Protein 8QUA (pdb70)

Organism: Staphylococcus aureus (strain NCTC 8325 / PS 47) (NCBI:txid93061)

InterPro domains:
  IPR006073 GTP binding domain [PF01926] (27-145)
  IPR019987 GTP-binding protein, ribosome biogenesis, YsxC [MF_00321] (13-195)
  IPR019987 GTP-binding protein, ribosome biogenesis, YsxC [TIGR03598] (9-191)
  IPR027417 P-loop containing nucleoside triphosphate hydrolase [G3DSA:3.40.50.300] (4-195)
  IPR027417 P-loop containing nucleoside triphosphate hydrolase [SSF52540] (5-194)
  IPR030393 EngB-type guanine nucleotide-binding (G) domain [PS51706] (24-196)
  IPR030393 EngB-type guanine nucleotide-binding (G) domain [cd01876] (27-195)

Solvent-accessible surface area: 9736 Å² total; per-residue (Å²): 60,176,35,67,52,104,74,9,120,36,67,61,38,0,42,99,75,150,96,24,14,144,44,175,23,5,0,0,2,0,4,2,55,31,61,106,24,2,6,60,0,0,21,26,7,10,62,93,174,145,19,6,154,108,168,42,0,12,0,0,22,1,24,127,71,0,0,0,0,6,6,8,16,28,33,168,109,86,136,37,141,111,91,119,85,82,44,38,118,10,10,88,20,2,15,66,110,20,127,12,20,64,5,3,0,0,14,3,23,7,98,112,75,8,49,126,63,0,39,108,20,0,74,64,0,47,147,80,120,19,49,4,6,0,0,0,14,73,32,81,175,86,134,162,70,23,113,47,0,66,102,65,1,116,18,49,127,138,14,56,27,11,6,1,24,47,143,96,42,21,99,87,0,7,94,53,0,88,96,87,21,95

Secondary structure (DSSP, 8-state):
----TTSEEEEEEESSTTSSPP-SS-EEEEE-S-HHHHHHHHHHHHT-SS-S----EEEEEETTTEEEEEPPPS-S----HHHHHHHHHHHHHHHHH-TTEEEEEEEEESSSPPPHHHHHHHHHHHTTT--EEEEEE-----HHHHHHHHHHHT--TTS-EEE-----SHHHHHHHHGGG--

Radius of gyration: 15.47 Å; Cα contacts (8 Å, |Δi|>4): 321; chains: 1; bounding box: 38×42×35 Å

Nearest PDB structures (foldseek):
  8qua-assembly1_A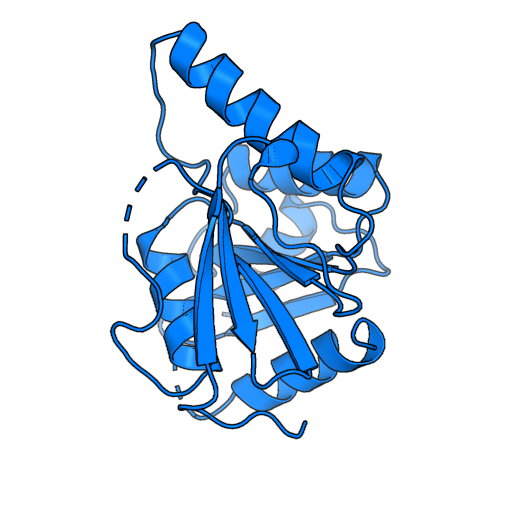  TM=1.006E+00  e=3.506E-40  Staphylococcus aureus subsp. aureus N315
  1sul-assembly1_A  TM=9.359E-01  e=4.306E-24  Bacillus subtilis
  1sul-assembly2_B  TM=9.347E-01  e=1.862E-23  Bacillus subtilis
  1svi-assembly1_A  TM=9.040E-01  e=4.259E-23  Baci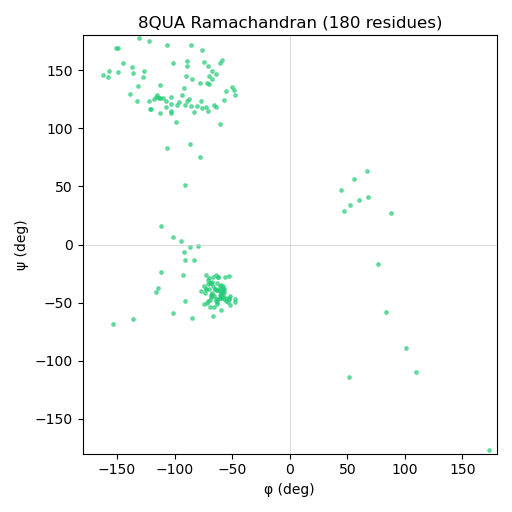llus subtilis
  3pqc-assembly1_A  TM=8.814E-01  e=1.104E-16  Thermotoga maritima

Foldseek 3Di:
DPFAAVLKAFPDWDQAPVRDDDDPWAEEEEEAQDPQQRQLLVCLLNVHPPRRDPNTFTWMCTNVWHIYTYQDHDNDDDPDPVVVVSNVCSVCNCLVPPPRYQEYEYEDALLDAGDPRSLVVLVVCVVSPHAYEYEHEPPPNHDVSQVSRCVSNVDDPSYHYYYYYSVPCSVVVVVVCVVSID

Sequence (182 aa):
MKVNPNNIELIISAVKEEQYPETELSEVALSGRSNVGKSTFINSMIGRKNMARTQTLNFYNIDEQLIFVDVPGYGYAKVSKTQREKFGKMIEEYITKRENLQLVIQLVDLRHDPTQDDILMYNYLKHFDIPTLVICTKEDKVQKHIKNIKTQLDMDPDDTIVSYSSNNKQQQIWNLIEPYIS

Structure (mmCIF, N/CA/C/O backbone):
data_8QUA
#
_entry.id   8QUA
#
_cell.length_a   55.942
_cell.length_b   55.942
_cell.length_c   107.112
_cell.angle_alpha   90
_cell.angle_beta   90
_cell.angle_gamma   120
#
_symmetry.space_group_name_H-M   'P 32 2 1'
#
loop_
_entity.id
_entity.type
_entity.pdbx_description
1 polymer 'Probable GTP-binding protein EngB'
2 non-polymer 'ACETYL GROUP'
3 non-polymer GLYCEROL
4 water water
#
loop_
_atom_site.group_PDB
_atom_site.id
_atom_site.type_symbol
_atom_site.label_atom_id
_atom_site.label_alt_id
_atom_site.label_comp_id
_atom_site.label_asym_id
_atom_site.label_entity_id
_atom_site.label_seq_id
_atom_site.pdbx_PDB_ins_code
_atom_site.Cartn_x
_atom_site.Cartn_y
_atom_site.Cartn_z
_atom_site.occupancy
_atom_site.B_iso_or_equiv
_atom_site.auth_seq_id
_atom_site.auth_comp_id
_atom_site.auth_asym_id
_atom_site.auth_atom_id
_atom_site.pdbx_PDB_model_num
ATOM 1 N N . MET A 1 1 ? -14.522 0.641 7.726 1 71.715 1 MET A N 1
ATOM 2 C CA . MET A 1 1 ? -13.045 0.847 7.709 1 72.671 1 MET A CA 1
ATOM 3 C C . MET A 1 1 ? -12.489 0.656 9.132 1 72.43 1 MET A C 1
ATOM 4 O O . MET A 1 1 ? -13.233 0.247 10.033 1 72.444 1 MET A O 1
ATOM 20 N N . LYS A 1 2 ? -11.184 0.951 9.33 1 71.878 2 LYS A N 1
ATOM 21 C CA . LYS A 1 2 ? -10.505 0.825 10.617 1 68.283 2 LYS A CA 1
ATOM 22 C C . LYS A 1 2 ? -10.856 2.015 11.52 1 69.216 2 LYS A C 1
ATOM 23 O O . LYS A 1 2 ? -10.019 2.897 11.753 1 74.22 2 LYS A O 1
ATOM 42 N N . VAL A 1 3 ? -12.085 1.985 12.07 1 62.867 3 VAL A N 1
ATOM 43 C CA . VAL A 1 3 ? -12.632 3.024 12.935 1 62.472 3 VAL A CA 1
ATOM 44 C C . VAL A 1 3 ? -12.979 2.357 14.272 1 54.922 3 VAL A C 1
ATOM 45 O O . VAL A 1 3 ? -13.843 1.47 14.334 1 40.449 3 VAL A O 1
ATOM 58 N N . ASN A 1 4 ? -12.284 2.811 15.327 1 46.642 4 ASN A N 1
ATOM 59 C CA . ASN A 1 4 ? -12.355 2.278 16.671 1 51.245 4 ASN A CA 1
ATOM 60 C C . ASN A 1 4 ? -13.06 3.315 17.556 1 51.567 4 ASN A C 1
ATOM 61 O O . ASN A 1 4 ? -12.543 4.437 17.639 1 54.745 4 ASN A O 1
ATOM 72 N N . PRO A 1 5 ? -14.154 2.993 18.311 1 54.21 5 PRO A N 1
ATOM 73 C CA . PRO A 1 5 ? -14.62 3.844 19.419 1 52.783 5 PRO A CA 1
ATOM 74 C C . PRO A 1 5 ? -13.559 3.986 20.504 1 58.811 5 PRO A C 1
ATOM 75 O O . PRO A 1 5 ? -12.664 3.152 20.601 1 68.193 5 PRO A O 1
ATOM 86 N N . ASN A 1 6 ? -13.627 5.062 21.301 1 61.137 6 ASN A N 1
ATOM 87 C CA . ASN A 1 6 ? -12.699 5.325 22.405 1 56.224 6 ASN A CA 1
ATOM 88 C C . ASN A 1 6 ? -11.335 5.84 21.925 1 54.075 6 ASN A C 1
ATOM 89 O O . ASN A 1 6 ? -10.597 6.357 22.763 1 52.005 6 ASN A O 1
ATOM 100 N N . ASN A 1 7 ? -10.976 5.688 20.628 1 52.492 7 ASN A N 1
ATOM 101 C CA . ASN A 1 7 ? -10.04 6.552 19.91 1 51.222 7 ASN A CA 1
ATOM 102 C C . ASN A 1 7 ? -10.824 7.695 19.235 1 41.303 7 ASN A C 1
ATOM 103 O O . ASN A 1 7 ? -10.715 7.885 18.03 1 43.046 7 ASN A O 1
ATOM 114 N N . ILE A 1 8 ? -11.671 8.411 19.998 1 38.741 8 ILE A N 1
ATOM 115 C CA . ILE A 1 8 ? -12.458 9.545 19.527 1 36.016 8 ILE A CA 1
ATOM 116 C C . ILE A 1 8 ? -12.427 10.623 20.616 1 36.185 8 ILE A C 1
ATOM 117 O O . ILE A 1 8 ? -12.716 10.335 21.776 1 39.672 8 ILE A O 1
ATOM 133 N N . GLU A 1 9 ? -12.101 11.867 20.234 1 33.938 9 GLU A N 1
ATOM 134 C CA . GLU A 1 9 ? -12.107 12.995 21.167 1 31.985 9 GLU A CA 1
ATOM 135 C C . GLU A 1 9 ? -12.455 14.263 20.391 1 28.529 9 GLU A C 1
ATOM 136 O O . GLU A 1 9 ? -12.108 14.386 19.215 1 33.346 9 GLU A O 1
ATOM 148 N N . LEU A 1 10 ? -13.115 15.189 21.084 1 29.333 10 LEU A N 1
ATOM 149 C CA . LEU A 1 10 ? -13.339 16.542 20.619 1 29.419 10 LEU A CA 1
ATOM 150 C C . LEU A 1 10 ? -11.993 17.262 20.673 1 31.299 10 LEU A C 1
ATOM 151 O O . LEU A 1 10 ? -11.413 17.375 21.751 1 29.631 10 LEU A O 1
ATOM 167 N N . ILE A 1 11 ? -11.461 17.65 19.506 1 28.941 11 ILE A N 1
ATOM 168 C CA . ILE A 1 11 ? -10.213 18.389 19.408 1 32.13 11 ILE A CA 1
ATOM 169 C C . ILE A 1 11 ? -10.42 19.798 19.969 1 34.793 11 ILE A C 1
ATOM 170 O O . ILE A 1 11 ? -9.612 20.26 20.776 1 34.54 11 ILE A O 1
ATOM 186 N N . ILE A 1 12 ? -11.433 20.503 19.435 1 38.063 12 ILE A N 1
ATOM 187 C CA . ILE A 1 12 ? -11.704 21.902 19.739 1 34.575 12 ILE A CA 1
ATOM 188 C C . ILE A 1 12 ? -13.148 22.222 19.324 1 41.676 12 ILE A C 1
ATOM 189 O O . ILE A 1 12 ? -13.676 21.591 18.397 1 41.044 12 ILE A O 1
ATOM 205 N N . SER A 1 13 ? -13.796 23.119 20.092 1 37.557 13 SER A N 1
ATOM 206 C CA . SER A 1 13 ? -14.946 23.909 19.67 1 41.198 13 SER A CA 1
ATOM 207 C C . SER A 1 13 ? -14.436 25.282 19.213 1 44.634 13 SER A C 1
ATOM 208 O O . SER A 1 13 ? -13.789 25.971 20.012 1 48.979 13 SER A O 1
ATOM 216 N N . ALA A 1 14 ? -14.729 25.668 17.954 1 41.992 14 ALA A N 1
ATOM 217 C CA . ALA A 1 14 ? -14.179 26.841 17.286 1 40.55 14 ALA A CA 1
ATOM 218 C C . ALA A 1 14 ? -15.319 27.756 16.849 1 49.671 14 ALA A C 1
ATOM 219 O O . ALA A 1 14 ? -16.496 27.434 17.074 1 44.523 14 ALA A O 1
ATOM 226 N N . VAL A 1 15 ? -14.923 28.93 16.317 1 48.875 15 VAL A N 1
ATOM 227 C CA . VAL A 1 15 ? -15.797 29.92 15.691 1 50.772 15 VAL A CA 1
ATOM 228 C C . VAL A 1 15 ? -15.119 30.41 14.404 1 55.478 15 VAL A C 1
ATOM 229 O O . VAL A 1 15 ? -15.644 30.182 13.313 1 67.278 15 VAL A O 1
ATOM 242 N N . LYS A 1 16 ? -13.955 31.066 14.543 1 59.282 16 LYS A N 1
ATOM 243 C CA . LYS A 1 16 ? -13.168 31.578 13.428 1 57.351 16 LYS A CA 1
ATOM 244 C C . LYS A 1 16 ? -12.202 30.492 12.959 1 48.633 16 LYS A C 1
ATOM 245 O O . LYS A 1 16 ? -11.837 29.615 13.747 1 50.104 16 LYS A O 1
ATOM 264 N N . GLU A 1 17 ? -11.758 30.617 11.691 1 48.525 17 GLU A N 1
ATOM 265 C CA . GLU A 1 17 ? -10.656 29.854 11.107 1 63.895 17 GLU A CA 1
ATOM 266 C C . GLU A 1 17 ? -9.358 29.913 11.923 1 66.071 17 GLU A C 1
ATOM 267 O O . GLU A 1 17 ? -8.547 29.001 11.784 1 71.048 17 GLU A O 1
ATOM 279 N N . GLU A 1 18 ? -9.153 31.006 12.686 1 64.949 18 GLU A N 1
ATOM 280 C CA . GLU A 1 18 ? -8.111 31.145 13.699 1 71.029 18 GLU A CA 1
ATOM 281 C C . GLU A 1 18 ? -8.131 29.974 14.69 1 61.906 18 GLU A C 1
ATOM 282 O O . GLU A 1 18 ? -7.095 29.327 14.858 1 65.745 18 GLU A O 1
ATOM 294 N N . GLN A 1 19 ? -9.307 29.673 15.279 1 48.267 19 GLN A N 1
ATOM 295 C CA . GLN A 1 19 ? -9.445 28.615 16.283 1 45.444 19 GLN A CA 1
ATOM 296 C C . GLN A 1 19 ? -9.518 27.175 15.711 1 43.76 19 GLN A C 1
ATOM 297 O O . GLN A 1 19 ? -9.549 26.235 16.513 1 45.205 19 GLN A O 1
ATOM 311 N N . TYR A 1 20 ? -9.481 26.938 14.377 1 37.562 20 TYR A N 1
ATOM 312 C CA . TYR A 1 20 ? -9.586 25.586 13.82 1 36.391 20 TYR A CA 1
ATOM 313 C C . TYR A 1 20 ? -8.333 24.746 14.076 1 42.056 20 TYR A C 1
ATOM 314 O O . TYR A 1 20 ? -7.24 25.321 14.098 1 47.326 20 TYR A O 1
ATOM 332 N N . PRO A 1 21 ? -8.432 23.384 14.126 1 37.873 21 PRO A N 1
ATOM 333 C CA . PRO A 1 21 ? -7.247 22.514 14.195 1 37.185 21 PRO A CA 1
ATOM 334 C C . PRO A 1 21 ? -6.481 22.517 12.874 1 38.717 21 PRO A C 1
ATOM 335 O O . PRO A 1 21 ? -7.11 22.578 11.825 1 37.951 21 PRO A O 1
ATOM 346 N N . GLU A 1 22 ? -5.138 22.57 12.932 1 40.338 22 GLU A N 1
ATOM 347 C CA . GLU A 1 22 ? -4.285 22.284 11.778 1 37.667 22 GLU A CA 1
ATOM 348 C C . GLU A 1 22 ? -3.966 20.795 11.834 1 37.945 22 GLU A C 1
ATOM 349 O O . GLU A 1 22 ? -3.422 20.372 12.846 1 37.601 22 GLU A O 1
ATOM 361 N N . THR A 1 23 ? -4.337 20.026 10.792 1 34.625 23 THR A N 1
ATOM 362 C CA . THR A 1 23 ? -3.972 18.619 10.629 1 38.781 23 THR A CA 1
ATOM 363 C C . THR A 1 23 ? -3.865 18.31 9.134 1 35.54 23 THR A C 1
ATOM 364 O O . THR A 1 23 ? -4.293 19.096 8.289 1 40.766 23 THR A O 1
ATOM 375 N N . GLU A 1 24 ? -3.317 17.128 8.841 1 33.563 24 GLU A N 1
ATOM 376 C CA . GLU A 1 24 ? -3.28 16.521 7.517 1 36.981 24 GLU A CA 1
ATOM 377 C C . GLU A 1 24 ? -4.552 15.706 7.224 1 37.178 24 GLU A C 1
ATOM 378 O O . GLU A 1 24 ? -4.646 15.147 6.132 1 40.903 24 GLU A O 1
ATOM 390 N N . LEU A 1 25 ? -5.501 15.597 8.184 1 37.254 25 LEU A N 1
ATOM 391 C CA . LEU A 1 25 ? -6.613 14.66 8.13 1 36.872 25 LEU A CA 1
ATOM 392 C C . LEU A 1 25 ? -7.76 15.278 7.326 1 32.253 25 LEU A C 1
ATOM 393 O O . LEU A 1 25 ? -8.052 16.468 7.448 1 29.526 25 LEU A O 1
ATOM 409 N N . SER A 1 26 ? -8.43 14.414 6.557 1 34.604 26 SER A N 1
ATOM 410 C CA . SER A 1 26 ? -9.681 14.74 5.899 1 30.613 26 SER A CA 1
ATOM 411 C C . SER A 1 26 ? -10.795 15.019 6.9 1 28.292 26 SER A C 1
ATOM 412 O O . SER A 1 26 ? -10.849 14.362 7.949 1 27.561 26 SER A O 1
ATOM 420 N N . GLU A 1 27 ? -11.694 15.941 6.507 1 28.29 27 GLU A N 1
ATOM 421 C CA . GLU A 1 27 ? -12.785 16.458 7.324 1 24.347 27 GLU A CA 1
ATOM 422 C C . GLU A 1 27 ? -14.107 16.195 6.613 1 20.621 27 GLU A C 1
ATOM 423 O O . GLU A 1 27 ? -14.237 16.586 5.455 1 24.802 27 GLU A O 1
ATOM 435 N N . VAL A 1 28 ? -15.026 15.501 7.301 1 20.641 28 VAL A N 1
ATOM 436 C CA . VAL A 1 28 ? -16.397 15.297 6.908 1 17.657 28 VAL A CA 1
ATOM 437 C C . VAL A 1 28 ? -17.217 16.166 7.846 1 18.048 28 VAL A C 1
ATOM 438 O O . VAL A 1 28 ? -17.175 15.96 9.066 1 17.431 28 VAL A O 1
ATOM 451 N N . ALA A 1 29 ? -17.945 17.146 7.273 1 17.054 29 ALA A N 1
ATOM 452 C CA . ALA A 1 29 ? -18.827 18.02 8.005 1 18.208 29 ALA A CA 1
ATOM 453 C C . ALA A 1 29 ? -20.233 17.428 8.068 1 19.162 29 ALA A C 1
ATOM 454 O O . ALA A 1 29 ? -20.713 16.844 7.097 1 19.646 29 ALA A O 1
ATOM 461 N N . LEU A 1 30 ? -20.901 17.66 9.202 1 20.013 30 LEU A N 1
ATOM 462 C CA . LEU A 1 30 ? -22.252 17.187 9.462 1 20.483 30 LEU A CA 1
ATOM 463 C C . LEU A 1 30 ? -23.151 18.423 9.615 1 19.352 30 LEU A C 1
ATOM 464 O O . LEU A 1 30 ? -22.846 19.343 10.412 1 19.888 30 LEU A O 1
ATOM 480 N N . SER A 1 31 ? -24.246 18.453 8.843 1 16.82 31 SER A N 1
ATOM 481 C CA . SER A 1 31 ? -25.144 19.59 8.734 1 18.866 31 SER A CA 1
ATOM 482 C C . SER A 1 31 ? -26.61 19.118 8.776 1 17.514 31 SER A C 1
ATOM 483 O O . SER A 1 31 ? -26.937 18.068 8.248 1 19.513 31 SER A O 1
ATOM 491 N N . GLY A 1 32 ? -27.492 19.95 9.334 1 18.566 32 GLY A N 1
ATOM 492 C CA . GLY A 1 32 ? -28.937 19.717 9.365 1 20.446 32 GLY A CA 1
ATOM 493 C C . GLY A 1 32 ? -29.646 20.77 10.227 1 21.955 32 GLY A C 1
ATOM 494 O O . GLY A 1 32 ? -28.988 21.667 10.762 1 20.339 32 GLY A O 1
ATOM 498 N N . ARG A 1 33 ? -30.964 20.617 10.376 1 20.209 33 ARG A N 1
ATOM 499 C CA . ARG A 1 33 ? -31.804 21.544 11.129 1 23.442 33 ARG A CA 1
ATOM 500 C C . ARG A 1 33 ? -31.487 21.516 12.627 1 24.899 33 ARG A C 1
ATOM 501 O O . ARG A 1 33 ? -31.452 22.587 13.23 1 24.807 33 ARG A O 1
ATOM 522 N N . SER A 1 34 ? -31.281 20.305 13.184 1 25.45 34 SER A N 1
ATOM 523 C CA . SER A 1 34 ? -31.324 20.014 14.612 1 27.634 34 SER A CA 1
ATOM 524 C C . SER A 1 34 ? -29.947 19.579 15.108 1 28.763 34 SER A C 1
ATOM 525 O O . SER A 1 34 ? -29.339 18.649 14.572 1 26.418 34 SER A O 1
ATOM 533 N N . ASN A 1 35 ? -29.492 20.238 16.174 1 28.839 35 ASN A N 1
ATOM 534 C CA . ASN A 1 35 ? -28.348 19.804 16.95 1 32.876 35 ASN A CA 1
ATOM 535 C C . ASN A 1 35 ? -28.601 18.418 17.56 1 32.303 35 ASN A C 1
ATOM 536 O O . ASN A 1 35 ? -27.698 17.589 17.494 1 28.97 35 ASN A O 1
ATOM 547 N N . VAL A 1 36 ? -29.832 18.113 18.036 1 35.229 36 VAL A N 1
ATOM 548 C CA . VAL A 1 36 ? -30.094 16.844 18.724 1 42.69 36 VAL A CA 1
ATOM 549 C C . VAL A 1 36 ? -30.1 15.654 17.743 1 36.813 36 VAL A C 1
ATOM 550 O O . VAL A 1 36 ? -29.594 14.576 18.122 1 30.573 36 VAL A O 1
ATOM 563 N N . GLY A 1 37 ? -30.639 15.818 16.506 1 31.072 37 GLY A N 1
ATOM 564 C CA . GLY A 1 37 ? -30.695 14.721 15.536 1 32.942 37 GLY A CA 1
ATOM 565 C C . GLY A 1 37 ? -29.307 14.33 15.005 1 33.865 37 GLY A C 1
ATOM 566 O O . GLY A 1 37 ? -28.996 13.154 14.767 1 35.966 37 GLY A O 1
ATOM 570 N N . LYS A 1 38 ? -28.461 15.342 14.912 1 30.675 38 LYS A N 1
ATOM 571 C CA . LYS A 1 38 ? -27.094 15.257 14.428 1 31.778 38 LYS A CA 1
ATOM 572 C C . LYS A 1 38 ? -26.139 14.658 15.473 1 30.132 38 LYS A C 1
ATOM 573 O O . LYS A 1 38 ? -25.239 13.886 15.113 1 27.363 38 LYS A O 1
ATOM 592 N N . SER A 1 39 ? -26.308 15.031 16.762 1 31.922 39 SER A N 1
ATOM 593 C CA . SER A 1 39 ? -25.551 14.475 17.884 1 32.932 39 SER A CA 1
ATOM 594 C C . SER A 1 39 ? -25.78 12.96 18.012 1 28.31 39 SER A C 1
ATOM 595 O O . SER A 1 39 ? -24.807 12.209 18.084 1 26.563 39 SER A O 1
ATOM 603 N N . THR A 1 40 ? -27.049 12.555 17.931 1 30.386 40 THR A N 1
ATOM 604 C CA . THR A 1 40 ? -27.52 11.169 17.924 1 36.748 40 THR A CA 1
ATOM 605 C C . THR A 1 40 ? -26.932 10.377 16.754 1 35.307 40 THR A C 1
ATOM 606 O O . THR A 1 40 ? -26.539 9.223 16.928 1 38.071 40 THR A O 1
ATOM 617 N N . PHE A 1 41 ? -26.871 10.99 15.565 1 30.949 41 PHE A N 1
ATOM 618 C CA . PHE A 1 41 ? -26.282 10.33 14.412 1 29.321 41 PHE A CA 1
ATOM 619 C C . PHE A 1 41 ? -24.795 10.048 14.644 1 24.578 41 PHE A C 1
ATOM 620 O O . PHE A 1 41 ? -24.352 8.94 14.363 1 26.262 41 PHE A O 1
ATOM 637 N N . ILE A 1 42 ? -24.016 11.05 15.093 1 23.876 42 ILE A N 1
ATOM 638 C CA . ILE A 1 42 ? -22.587 10.882 15.327 1 26.834 42 ILE A CA 1
ATOM 639 C C . ILE A 1 42 ? -22.378 9.736 16.312 1 28.2 42 ILE A C 1
ATOM 640 O O . ILE A 1 42 ? -21.534 8.881 16.036 1 29.831 42 ILE A O 1
ATOM 656 N N . ASN A 1 43 ? -23.158 9.738 17.412 1 31.809 43 ASN A N 1
ATOM 657 C CA . ASN A 1 43 ? -23.015 8.77 18.495 1 32.585 43 ASN A CA 1
ATOM 658 C C . ASN A 1 43 ? -23.356 7.359 18.005 1 37.06 43 ASN A C 1
ATOM 659 O O . ASN A 1 43 ? -22.579 6.435 18.251 1 40.402 43 ASN A O 1
ATOM 670 N N . SER A 1 44 ? -24.453 7.238 17.24 1 33.55 44 SER A N 1
ATOM 671 C CA . SER A 1 44 ? -24.834 6.018 16.537 1 34.706 44 SER A CA 1
ATOM 672 C C . SER A 1 44 ? -23.739 5.525 15.582 1 31.657 44 SER A C 1
ATOM 673 O O . SER A 1 44 ? -23.478 4.335 15.545 1 35.636 44 SER A O 1
ATOM 681 N N . MET A 1 45 ? -23.076 6.429 14.851 1 32.555 45 MET A N 1
ATOM 682 C CA . MET A 1 45 ? -22.024 6.062 13.906 1 31.219 45 MET A CA 1
ATOM 683 C C . MET A 1 45 ? -20.714 5.587 14.531 1 36.163 45 MET A C 1
ATOM 684 O O . MET A 1 45 ? -19.967 4.865 13.875 1 35.415 45 MET A O 1
ATOM 698 N N . ILE A 1 46 ? -20.354 6.147 15.684 1 39.76 46 ILE A N 1
ATOM 699 C CA . ILE A 1 46 ? -19.133 5.806 16.392 1 48.048 46 ILE A CA 1
ATOM 700 C C . ILE A 1 46 ? -19.328 4.668 17.399 1 58.252 46 ILE A C 1
ATOM 701 O O . ILE A 1 46 ? -18.31 4.156 17.866 1 55.69 46 ILE A O 1
ATOM 717 N N . GLY A 1 47 ? -20.578 4.285 17.736 1 57.503 47 GLY A N 1
ATOM 718 C CA . GLY A 1 47 ? -20.859 3.303 18.774 1 66.037 47 GLY A CA 1
ATOM 719 C C . GLY A 1 47 ? -20.512 3.786 20.186 1 75.403 47 GLY A C 1
ATOM 720 O O . GLY A 1 47 ? -19.967 2.995 20.955 1 86.566 47 GLY A O 1
ATOM 724 N N . ARG A 1 48 ? -20.82 5.063 20.508 1 77.436 48 ARG A N 1
ATOM 725 C CA . ARG A 1 48 ? -20.736 5.634 21.856 1 71.34 48 ARG A CA 1
ATOM 726 C C . ARG A 1 48 ? -22.051 6.366 22.155 1 64.238 48 ARG A C 1
ATOM 727 O O . ARG A 1 48 ? -22.982 6.288 21.356 1 55.814 48 ARG A O 1
ATOM 748 N N . LYS A 1 49 ? -22.17 6.915 23.379 1 71.447 49 LYS A N 1
ATOM 749 C CA . LYS A 1 49 ? -23.127 7.951 23.77 1 68.002 49 LYS A CA 1
ATOM 750 C C . LYS A 1 49 ? -22.453 9.017 24.64 1 64.647 49 LYS A C 1
ATOM 751 O O . LYS A 1 49 ? -21.481 8.719 25.335 1 60.091 49 LYS A O 1
ATOM 770 N N . ASN A 1 50 ? -22.983 10.257 24.609 1 63.096 50 ASN A N 1
ATOM 771 C CA . ASN A 1 50 ? -22.389 11.43 25.259 1 59.592 50 ASN A CA 1
ATOM 772 C C . ASN A 1 50 ? -20.906 11.638 24.878 1 58.772 50 ASN A C 1
ATOM 773 O O . ASN A 1 50 ? -20.11 12.071 25.717 1 57.599 50 ASN A O 1
ATOM 784 N N . MET A 1 51 ? -20.524 11.306 23.626 1 61.376 51 MET A N 1
ATOM 785 C CA . MET A 1 51 ? -19.293 11.772 23.003 1 59.626 51 MET A CA 1
ATOM 786 C C . MET A 1 51 ? -19.645 13.132 22.42 1 57.601 51 MET A C 1
ATOM 787 O O . MET A 1 51 ? -19.074 14.14 22.85 1 61.206 51 MET A O 1
ATOM 801 N N . ALA A 1 52 ? -20.581 13.115 21.448 1 48.298 52 ALA A N 1
ATOM 802 C CA . ALA A 1 52 ? -20.972 14.319 20.733 1 51.105 52 ALA A CA 1
ATOM 803 C C . ALA A 1 52 ? -21.667 15.261 21.722 1 53.489 52 ALA A C 1
ATOM 804 O O . ALA A 1 52 ? -22.626 14.832 22.37 1 41.39 52 ALA A O 1
ATOM 811 N N . ARG A 1 53 ? -21.096 16.477 21.895 1 59.166 53 ARG A N 1
ATOM 812 C CA . ARG A 1 53 ? -21.653 17.544 22.726 1 58.069 53 ARG A CA 1
ATOM 813 C C . ARG A 1 53 ? -22.949 18.073 22.108 1 62.001 53 ARG A C 1
ATOM 814 O O . ARG A 1 53 ? -23.076 18.095 20.883 1 58.966 53 ARG A O 1
ATOM 835 N N . THR A 1 54 ? -23.866 18.536 22.984 1 70.493 54 THR A N 1
ATOM 836 C CA . THR A 1 54 ? -25.27 18.831 22.707 1 65.499 54 THR A CA 1
ATOM 837 C C . THR A 1 54 ? -25.944 17.641 22.032 1 57.634 54 THR A C 1
ATOM 838 O O . THR A 1 54 ? -27.152 17.756 21.727 1 53.944 54 THR A O 1
ATOM 849 N N . GLN A 1 62 ? -23.885 27.741 18.016 1 32.628 62 GLN A N 1
ATOM 850 C CA . GLN A 1 62 ? -22.714 28.083 18.866 1 32.977 62 GLN A CA 1
ATOM 851 C C . GLN A 1 62 ? -21.465 27.867 18.009 1 32.373 62 GLN A C 1
ATOM 852 O O . GLN A 1 62 ? -21.094 28.798 17.29 1 37.464 62 GLN A O 1
ATOM 866 N N . THR A 1 63 ? -20.911 26.638 18.023 1 34.176 63 THR 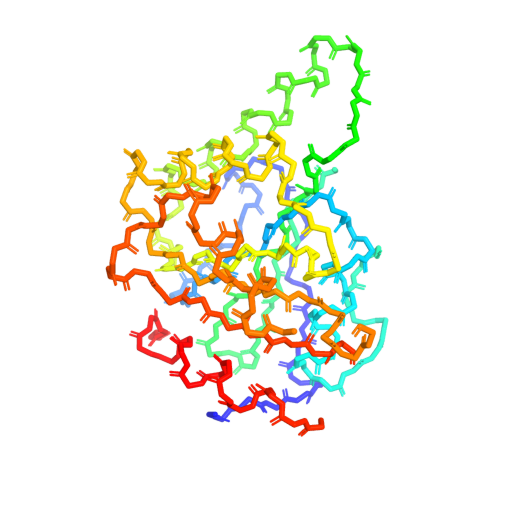A N 1
ATOM 867 C CA . THR A 1 63 ? -19.548 26.31 17.604 1 33.423 63 THR A CA 1
ATOM 868 C C . THR A 1 63 ? -19.558 25.185 16.567 1 33.273 63 THR A C 1
ATOM 869 O O . THR A 1 63 ? -20.427 24.314 16.593 1 33.437 63 THR A O 1
ATOM 880 N N . LEU A 1 64 ? -18.561 25.211 15.668 1 29.317 64 LEU A N 1
ATOM 881 C CA . LEU A 1 64 ? -18.108 24.012 14.974 1 28.999 64 LEU A CA 1
ATOM 882 C C . LEU A 1 64 ? -17.338 23.132 15.969 1 25.237 64 LEU A C 1
ATOM 883 O O . LEU A 1 64 ? -16.339 23.588 16.517 1 22.038 64 LEU A O 1
ATOM 899 N N . ASN A 1 65 ? -17.816 21.901 16.234 1 25.703 65 ASN A N 1
ATOM 900 C CA . ASN A 1 65 ? -17.122 20.929 17.078 1 24.835 65 ASN A CA 1
ATOM 901 C C . ASN A 1 65 ? -16.359 19.956 16.19 1 24.654 65 ASN A C 1
ATOM 902 O O . ASN A 1 65 ? -17.002 19.266 15.389 1 21.468 65 ASN A O 1
ATOM 913 N N . PHE A 1 66 ? -15.026 19.883 16.347 1 22.603 66 PHE A N 1
ATOM 914 C CA . PHE A 1 66 ? -14.135 19.082 15.523 1 23.551 66 PHE A CA 1
ATOM 915 C C . PHE A 1 66 ? -13.771 17.843 16.328 1 24.896 66 PHE A C 1
ATOM 916 O O . PHE A 1 66 ? -13.196 18 17.404 1 29.773 66 PHE A O 1
ATOM 933 N N . TYR A 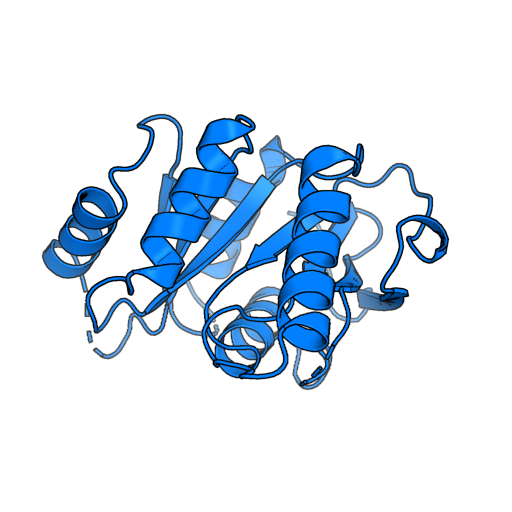1 67 ? -14.199 16.645 15.852 1 26.325 67 TYR A N 1
ATOM 934 C CA . TYR A 1 67 ? -13.994 15.383 16.536 1 23.88 67 TYR A CA 1
ATOM 935 C C . TYR A 1 67 ? -12.945 14.607 15.771 1 23.554 67 TYR A C 1
ATOM 936 O O . TYR A 1 67 ? -13.117 14.398 14.573 1 25.588 67 TYR A O 1
ATOM 954 N N . ASN A 1 68 ? -11.858 14.218 16.443 1 20.205 68 ASN A N 1
ATOM 955 C CA . ASN A 1 68 ? -10.853 13.355 15.861 1 23.426 68 ASN A CA 1
ATOM 956 C C . ASN A 1 68 ? -11.406 11.921 15.883 1 23.978 68 ASN A C 1
ATOM 957 O O . ASN A 1 68 ? -11.731 11.443 16.964 1 25.881 68 ASN A O 1
ATOM 968 N N . ILE A 1 69 ? -11.472 11.263 14.714 1 26.664 69 ILE A N 1
ATOM 969 C CA . ILE A 1 69 ? -12.005 9.91 14.546 1 29.06 69 ILE A CA 1
ATOM 970 C C . ILE A 1 69 ? -10.808 8.987 14.301 1 27.517 69 ILE A C 1
ATOM 971 O O . ILE A 1 69 ? -10.378 8.753 13.154 1 28.388 69 ILE A O 1
ATOM 987 N N . ASP A 1 70 ? -10.168 8.577 15.414 1 28.853 70 ASP A N 1
ATOM 988 C CA . ASP A 1 70 ? -9.182 7.488 15.405 1 31.94 70 ASP A CA 1
ATOM 989 C C . ASP A 1 70 ? -7.969 7.775 14.498 1 30.994 70 ASP A C 1
ATOM 990 O O . ASP A 1 70 ? -7.527 6.903 13.766 1 30.167 70 ASP A O 1
ATOM 999 N N . GLU A 1 71 ? -7.489 9.029 14.467 1 31.339 71 GLU A N 1
ATOM 1000 C CA . GLU A 1 71 ? -6.459 9.541 13.556 1 28.794 71 GLU A CA 1
ATOM 1001 C C . GLU A 1 71 ? -6.652 9.169 12.072 1 31.932 71 GLU A C 1
ATOM 1002 O O . GLU A 1 71 ? -5.666 9.128 11.336 1 36.347 71 GLU A O 1
ATOM 1014 N N . GLN A 1 72 ? -7.9 8.974 11.598 1 31.399 72 GLN A N 1
ATOM 1015 C CA . GLN A 1 72 ? -8.186 8.636 10.2 1 36.055 72 GLN A CA 1
ATOM 1016 C C . GLN A 1 72 ? -8.968 9.738 9.484 1 31.536 72 GLN A C 1
ATOM 1017 O O . GLN A 1 72 ? -8.712 9.964 8.294 1 27.356 72 GLN A O 1
ATOM 1031 N N . LEU A 1 73 ? -9.899 10.386 10.198 1 28.71 73 LEU A N 1
ATOM 1032 C CA . LEU A 1 73 ? -10.623 11.546 9.715 1 28.717 73 LEU A CA 1
ATOM 1033 C C . LEU A 1 73 ? -11.012 12.415 10.899 1 26.078 73 LEU A C 1
ATOM 1034 O O . LEU A 1 73 ? -10.962 11.992 12.047 1 24.55 73 LEU A O 1
ATOM 1050 N N . ILE A 1 74 ? -11.483 13.618 10.562 1 28.328 74 ILE A N 1
ATOM 1051 C CA . ILE A 1 74 ? -12.173 14.473 11.499 1 28.575 74 ILE A CA 1
ATOM 1052 C C . ILE A 1 74 ? -13.627 14.573 11.033 1 27.132 74 ILE A C 1
ATOM 1053 O O . ILE A 1 74 ? -13.899 14.675 9.821 1 24.978 74 ILE A O 1
ATOM 1069 N N . PHE A 1 75 ? -14.54 14.492 12.012 1 25.326 75 PHE A N 1
ATOM 1070 C CA . PHE A 1 75 ? -15.954 14.821 11.861 1 23.361 75 PHE A CA 1
ATOM 1071 C C . PHE A 1 75 ? -16.16 16.183 12.491 1 20.065 75 PHE A C 1
ATOM 1072 O O . PHE A 1 75 ? -15.743 16.352 13.664 1 21.35 75 PHE A O 1
ATOM 1089 N N . VAL A 1 76 ? -16.756 17.115 11.716 1 16.891 76 VAL A N 1
ATOM 1090 C CA . VAL A 1 76 ? -17.007 18.498 12.115 1 20.423 76 VAL A CA 1
ATOM 1091 C C . VAL A 1 76 ? -18.518 18.654 12.217 1 19.136 76 VAL A C 1
ATOM 1092 O O . VAL A 1 76 ? -19.228 18.647 11.211 1 15.213 76 VAL A O 1
ATOM 1105 N N . ASP A 1 77 ? -19.002 18.864 13.44 1 22.834 77 ASP A N 1
ATOM 1106 C CA . ASP A 1 77 ? -20.399 19.111 13.714 1 21.877 77 ASP A CA 1
ATOM 1107 C C . ASP A 1 77 ? -20.71 20.587 13.491 1 20.158 77 ASP A C 1
ATOM 1108 O O . ASP A 1 77 ? -20.222 21.432 14.245 1 21.321 77 ASP A O 1
ATOM 1117 N N . VAL A 1 78 ? -21.545 20.862 12.485 1 20.232 78 VAL A N 1
ATOM 1118 C CA . VAL A 1 78 ? -21.882 22.196 12.041 1 19.219 78 VAL A CA 1
ATOM 1119 C C . VAL A 1 78 ? -23.165 22.561 12.788 1 19.026 78 VAL A C 1
ATOM 1120 O O . VAL A 1 78 ? -24.155 21.791 12.69 1 18.699 78 VAL A O 1
ATOM 1133 N N . PRO A 1 79 ? -23.223 23.739 13.466 1 18.323 79 PRO A N 1
ATOM 1134 C CA . PRO A 1 79 ? -24.443 24.199 14.148 1 20.544 79 PRO A CA 1
ATOM 1135 C C . PRO A 1 79 ? -25.676 24.133 13.249 1 18.634 79 PRO A C 1
ATOM 1136 O O . PRO A 1 79 ? -25.615 24.561 12.099 1 20.952 79 PRO A O 1
ATOM 1147 N N . GLY A 1 80 ? -26.772 23.637 13.814 1 19.736 80 GLY A N 1
ATOM 1148 C CA . GLY A 1 80 ? -28.003 23.381 13.12 1 20.309 80 GLY A CA 1
ATOM 1149 C C . GLY A 1 80 ? -28.646 24.683 12.669 1 25.885 80 GLY A C 1
ATOM 1150 O O . GLY A 1 80 ? -28.511 25.687 13.368 1 23.778 80 GLY A O 1
ATOM 1154 N N . TYR A 1 81 ? -29.253 24.651 11.47 1 22.546 81 TYR A N 1
ATOM 1155 C CA . TYR A 1 81 ? -29.719 25.86 10.792 1 25.03 81 TYR A CA 1
ATOM 1156 C C . TYR A 1 81 ? -31.227 26.069 10.92 1 25.032 81 TYR A C 1
ATOM 1157 O O . TYR A 1 81 ? -31.752 26.969 10.257 1 26.033 81 TYR A O 1
ATOM 1175 N N . GLY A 1 82 ? -31.929 25.24 11.723 1 25.638 82 GLY A N 1
ATOM 1176 C CA . GLY A 1 82 ? -33.376 25.116 11.644 1 28.261 82 GLY A CA 1
ATOM 1177 C C . GLY A 1 82 ? -34.141 26.068 12.577 1 28.737 82 GLY A C 1
ATOM 1178 O O . GLY A 1 82 ? -35.357 26.091 12.452 1 26.155 82 GLY A O 1
ATOM 1182 N N . TYR A 1 83 ? -33.462 26.836 13.468 1 34.161 83 TYR A N 1
ATOM 1183 C CA . TYR A 1 83 ? -34.052 27.572 14.59 1 34.905 83 TYR A CA 1
ATOM 1184 C C . TYR A 1 83 ? -33.737 29.062 14.422 1 37.731 83 TYR A C 1
ATOM 1185 O O . TYR A 1 83 ? -32.568 29.413 14.473 1 32.67 83 TYR A O 1
ATOM 1203 N N . ALA A 1 84 ? -34.765 29.917 14.248 1 37.592 84 ALA A N 1
ATOM 1204 C CA . ALA A 1 84 ? -34.597 31.325 13.897 1 42.743 84 ALA A CA 1
ATOM 1205 C C . ALA A 1 84 ? -34.096 32.166 15.083 1 42.176 84 ALA A C 1
ATOM 1206 O O . ALA A 1 84 ? -34.31 31.799 16.234 1 39.53 84 ALA A O 1
ATOM 1213 N N . LYS A 1 85 ? -33.467 33.319 14.773 1 45.503 85 LYS A N 1
ATOM 1214 C CA . LYS A 1 85 ? -32.641 34.097 15.702 1 49.612 85 LYS A CA 1
ATOM 1215 C C . LYS A 1 85 ? -33.153 35.506 16.039 1 53.732 85 LYS A C 1
ATOM 1216 O O . LYS A 1 85 ? -32.885 35.958 17.153 1 66.976 85 LYS A O 1
ATOM 1235 N N . VAL A 1 86 ? -33.679 36.251 15.048 1 53.507 86 VAL A N 1
ATOM 1236 C CA . VAL A 1 86 ? -34.238 37.61 15.159 1 49.398 86 VAL A CA 1
ATOM 1237 C C . VAL A 1 86 ? -33.131 38.676 15.088 1 43.968 86 VAL A C 1
ATOM 1238 O O . VAL A 1 86 ? -33.207 39.542 14.207 1 41.997 86 VAL A O 1
ATOM 1251 N N . SER A 1 87 ? -32.131 38.636 15.994 1 47.301 87 SER A N 1
ATOM 1252 C CA . SER A 1 87 ? -30.962 39.51 15.929 1 47.551 87 SER A CA 1
ATOM 1253 C C . SER A 1 87 ? -30.241 39.33 14.582 1 53.904 87 SER A C 1
ATOM 1254 O O . SER A 1 87 ? -29.937 38.19 14.195 1 43.731 87 SER A O 1
ATOM 1262 N N . LYS A 1 88 ? -30.064 40.452 13.848 1 51.667 88 LYS A N 1
ATOM 1263 C CA . LYS A 1 88 ? -29.361 40.491 12.565 1 53.525 88 LYS A CA 1
ATOM 1264 C C . LYS A 1 88 ? -27.862 40.216 12.741 1 49.727 88 LYS A C 1
ATOM 1265 O O . LYS A 1 88 ? -27.262 39.644 11.837 1 57.731 88 LYS A O 1
ATOM 1284 N N . THR A 1 89 ? -27.276 40.643 13.883 1 47.938 89 THR A N 1
ATOM 1285 C CA . THR A 1 89 ? -25.92 40.324 14.334 1 45.375 89 THR A CA 1
ATOM 1286 C C . THR A 1 89 ? -25.732 38.821 14.586 1 51.676 89 THR A C 1
ATOM 1287 O O . THR A 1 89 ? -24.719 38.247 14.159 1 50.546 89 THR A O 1
ATOM 1298 N N . GLN A 1 90 ? -26.642 38.215 15.371 1 52.403 90 GLN A N 1
ATOM 1299 C CA . GLN A 1 90 ? -26.662 36.768 15.596 1 47.939 90 GLN A CA 1
ATOM 1300 C C . GLN A 1 90 ? -26.835 36.031 14.261 1 41.062 90 GLN A C 1
ATOM 1301 O O . GLN A 1 90 ? -26.101 35.067 14.017 1 49.599 90 GLN A O 1
ATOM 1315 N N . ARG A 1 91 ? -27.739 36.52 13.389 1 34.517 91 ARG A N 1
ATOM 1316 C CA . ARG A 1 91 ? -27.998 35.906 12.085 1 38.601 91 ARG A CA 1
ATOM 1317 C C . ARG A 1 91 ? -26.709 35.884 11.257 1 36.245 91 ARG A C 1
ATOM 1318 O O . ARG A 1 91 ? -26.244 34.801 10.879 1 35.524 91 ARG A O 1
ATOM 1339 N N . GLU A 1 92 ? -26.13 37.08 11.065 1 26.885 92 GLU A N 1
ATOM 1340 C CA . GLU A 1 92 ? -24.926 37.31 10.289 1 31.289 92 GLU A CA 1
ATOM 1341 C C . GLU A 1 92 ? -23.733 36.542 10.862 1 32.958 92 GLU A C 1
ATOM 1342 O O . GLU A 1 92 ? -23.016 35.955 10.055 1 41.292 92 GLU A O 1
ATOM 1354 N N . LYS A 1 93 ? -23.585 36.483 12.208 1 35.543 93 LYS A N 1
ATOM 1355 C CA . LYS A 1 93 ? -22.541 35.711 12.881 1 34.757 93 LYS A CA 1
ATOM 1356 C C . LYS A 1 93 ? -22.62 34.214 12.537 1 40.023 93 LYS A C 1
ATOM 1357 O O . LYS A 1 93 ? -21.588 33.578 12.303 1 34.976 93 LYS A O 1
ATOM 1376 N N . PHE A 1 94 ? -23.838 33.656 12.499 1 42.691 94 PHE A N 1
ATOM 1377 C CA . PHE A 1 94 ? -24.038 32.267 12.111 1 37.848 94 PHE A CA 1
ATOM 1378 C C . PHE A 1 94 ? -23.666 32.058 10.638 1 32.566 94 PHE A C 1
ATOM 1379 O O . PHE A 1 94 ? -22.915 31.12 10.329 1 30.189 94 PHE A O 1
ATOM 1396 N N . GLY A 1 95 ? -24.269 32.864 9.742 1 28.821 95 GLY A N 1
ATOM 1397 C CA . GLY A 1 95 ? -24.064 32.8 8.299 1 31.07 95 GLY A CA 1
ATOM 1398 C C . GLY A 1 95 ? -22.581 32.85 7.909 1 34.708 95 GLY A C 1
ATOM 1399 O O . GLY A 1 95 ? -22.132 31.999 7.143 1 33.421 95 GLY A O 1
ATOM 1403 N N . LYS A 1 96 ? -21.834 33.792 8.512 1 38.732 96 LYS A N 1
ATOM 1404 C CA . LYS A 1 96 ? -20.395 33.957 8.309 1 36.351 96 LYS A CA 1
ATOM 1405 C C . LYS A 1 96 ? -19.594 32.75 8.814 1 35.831 96 LYS A C 1
ATOM 1406 O O . LYS A 1 96 ? -18.643 32.346 8.153 1 35.205 96 LYS A O 1
ATOM 1425 N N . MET A 1 97 ? -19.992 32.153 9.95 1 37.556 97 MET A N 1
ATOM 1426 C CA . MET A 1 97 ? -19.33 30.976 10.506 1 34.543 97 MET A CA 1
ATOM 1427 C C . MET A 1 97 ? -19.354 29.808 9.528 1 34.175 97 MET A C 1
ATOM 1428 O O . MET A 1 97 ? -18.315 29.169 9.313 1 35.488 97 MET A O 1
ATOM 1442 N N . ILE A 1 98 ? -20.533 29.568 8.928 1 30.386 98 ILE A N 1
ATOM 1443 C CA . ILE A 1 98 ? -20.714 28.513 7.943 1 32.024 98 ILE A CA 1
ATOM 1444 C C . ILE A 1 98 ? -19.862 28.789 6.695 1 25.041 98 ILE A C 1
ATOM 1445 O O . ILE A 1 98 ? -19.188 27.868 6.191 1 24.721 98 ILE A O 1
ATOM 1461 N N . GLU A 1 99 ? -19.926 30.034 6.208 1 25.105 99 GLU A N 1
ATOM 1462 C CA . GLU A 1 99 ? -19.33 30.433 4.924 1 23.678 99 GLU A CA 1
ATOM 1463 C C . GLU A 1 99 ? -17.809 30.37 5.026 1 20.425 99 GLU A C 1
ATOM 1464 O O . GLU A 1 99 ? -17.201 29.862 4.1 1 26.596 99 GLU A O 1
ATOM 1476 N N . GLU A 1 100 ? -17.254 30.901 6.128 1 25.867 100 GLU A N 1
ATOM 1477 C CA . GLU A 1 100 ? -15.848 30.775 6.526 1 25.36 100 GLU A CA 1
ATOM 1478 C C . GLU A 1 100 ? -15.378 29.331 6.436 1 24.754 100 GLU A C 1
ATOM 1479 O O . GLU A 1 100 ? -14.357 29.048 5.79 1 24.177 100 GLU A O 1
ATOM 1491 N N . TYR A 1 101 ? -16.166 28.403 7.026 1 25.325 101 TYR A N 1
ATOM 1492 C CA . TYR A 1 101 ? -15.805 26.986 7.043 1 23.657 101 TYR A CA 1
ATOM 1493 C C . TYR A 1 101 ? -15.822 26.38 5.644 1 24.717 101 TYR A C 1
ATOM 1494 O O . TYR A 1 101 ? -14.774 25.967 5.161 1 23.56 101 TYR A O 1
ATOM 1512 N N . ILE A 1 102 ? -16.994 26.38 4.994 1 23.033 102 ILE A N 1
ATOM 1513 C CA . ILE A 1 102 ? -17.221 25.783 3.681 1 24.214 102 ILE A CA 1
ATOM 1514 C C . ILE A 1 102 ? -16.279 26.361 2.605 1 24.522 102 ILE A C 1
ATOM 1515 O O . ILE A 1 102 ? -15.864 25.587 1.742 1 25.8 102 ILE A O 1
ATOM 1531 N N . THR A 1 103 ? -15.962 27.67 2.607 1 27.694 103 THR A N 1
ATOM 1532 C CA . THR A 1 103 ? -15.192 28.267 1.502 1 27.583 103 THR A CA 1
ATOM 1533 C C . THR A 1 103 ? -13.681 28.289 1.76 1 30.848 103 THR A C 1
ATOM 1534 O O . THR A 1 103 ? -12.944 28.362 0.777 1 36.415 103 THR A O 1
ATOM 1545 N N . LYS A 1 104 ? -13.223 28.316 3.014 1 30.921 104 LYS A N 1
ATOM 1546 C CA . LYS A 1 104 ? -11.791 28.308 3.317 1 32.659 104 LYS A CA 1
ATOM 1547 C C . LYS A 1 104 ? -11.29 26.873 3.495 1 39.585 104 LYS A C 1
ATOM 1548 O O . LYS A 1 104 ? -10.292 26.502 2.857 1 40.75 104 LYS A O 1
ATOM 1567 N N . ARG A 1 105 ? -12.012 26.061 4.303 1 36.584 105 AR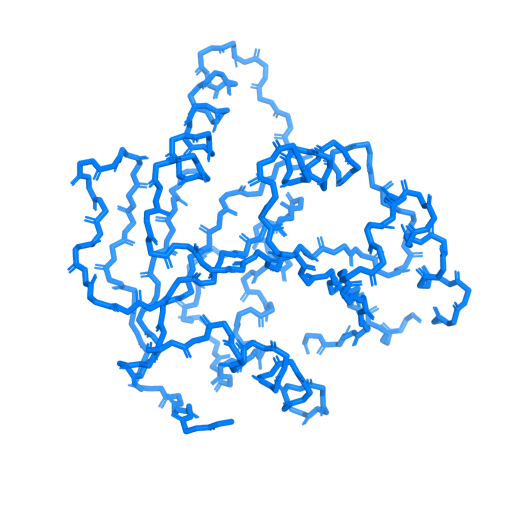G A N 1
ATOM 1568 C CA . ARG A 1 105 ? -11.434 24.873 4.922 1 37.557 105 ARG A CA 1
ATOM 1569 C C . ARG A 1 105 ? -10.938 23.888 3.862 1 35.454 105 ARG A C 1
ATOM 1570 O O . ARG A 1 105 ? -11.705 23.172 3.204 1 29.629 105 ARG A O 1
ATOM 1591 N N . GLU A 1 106 ? -9.606 23.885 3.697 1 36.963 106 GLU A N 1
ATOM 1592 C CA . GLU A 1 106 ? -8.905 22.994 2.779 1 36.411 106 GLU A CA 1
ATOM 1593 C C . GLU A 1 106 ? -9.093 21.511 3.154 1 32.526 106 GLU A C 1
ATOM 1594 O O . GLU A 1 106 ? -9.092 20.679 2.252 1 31.17 106 GLU A O 1
ATOM 1606 N N . ASN A 1 107 ? -9.31 21.192 4.452 1 28.758 107 ASN A N 1
ATOM 1607 C CA . ASN A 1 107 ? -9.434 19.826 4.947 1 30.008 107 ASN A CA 1
ATOM 1608 C C . ASN A 1 107 ? -10.772 19.186 4.537 1 27.206 107 ASN A C 1
ATOM 1609 O O . ASN A 1 107 ? -10.827 17.972 4.439 1 24.541 107 ASN A O 1
ATOM 1620 N N . LEU A 1 108 ? -11.823 20 4.304 1 26.02 108 LEU A N 1
ATOM 1621 C CA . LEU A 1 108 ? -13.177 19.55 3.999 1 24.587 108 LEU A CA 1
ATOM 1622 C C . LEU A 1 108 ? -13.237 18.793 2.662 1 25.69 108 LEU A C 1
ATOM 1623 O O . LEU A 1 108 ? -12.969 19.395 1.621 1 26.43 108 LEU A O 1
ATOM 1639 N N . GLN A 1 109 ? -13.631 17.498 2.701 1 26.207 109 GLN A N 1
ATOM 1640 C CA . GLN A 1 109 ? -13.799 16.629 1.537 1 30.579 109 GLN A CA 1
ATOM 1641 C C . GLN A 1 109 ? -15.239 16.22 1.214 1 32.656 109 GLN A C 1
ATOM 1642 O O . GLN A 1 109 ? -15.511 15.86 0.061 1 35.515 109 GLN A O 1
ATOM 1656 N N . LEU A 1 110 ? -16.151 16.248 2.208 1 25.821 110 LEU A N 1
ATOM 1657 C CA . LEU A 1 110 ? -17.515 15.773 2.049 1 23.994 110 LEU A CA 1
ATOM 1658 C C . LEU A 1 110 ? -18.4 16.42 3.117 1 24.959 110 LEU A C 1
ATOM 1659 O O . LEU A 1 110 ? -17.95 16.617 4.261 1 22.138 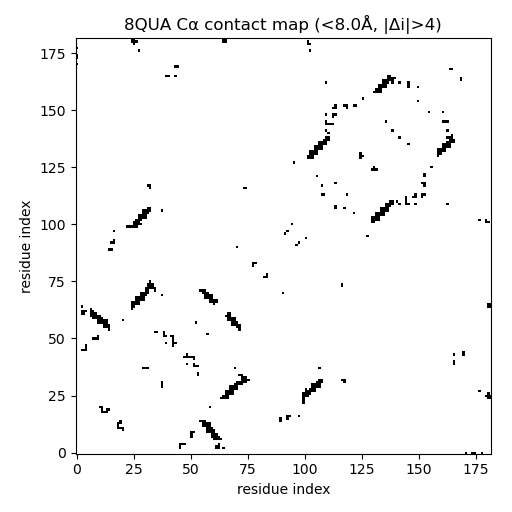110 LEU A O 1
ATOM 1675 N N . VAL A 1 111 ? -19.658 16.722 2.753 1 25.68 111 VAL A N 1
ATOM 1676 C CA . VAL A 1 111 ? -20.682 17.123 3.721 1 24.201 111 VAL A CA 1
ATOM 1677 C C . VAL A 1 111 ? -21.736 16.03 3.759 1 21.148 111 VAL A C 1
ATOM 1678 O O . VAL A 1 111 ? -22.243 15.671 2.708 1 20.164 111 VAL A O 1
ATOM 1691 N N . ILE A 1 112 ? -22.033 15.5 4.965 1 20.622 112 ILE A N 1
ATOM 1692 C CA . ILE A 1 112 ? -23.257 14.778 5.272 1 16.569 112 ILE A CA 1
ATOM 1693 C C . ILE A 1 112 ? -24.348 15.771 5.666 1 18.459 112 ILE A C 1
ATOM 1694 O O . ILE A 1 112 ? -24.226 16.463 6.713 1 15.895 112 ILE A O 1
ATOM 1710 N N . GLN A 1 113 ? -25.452 15.778 4.886 1 16.309 113 GLN A N 1
ATOM 1711 C CA . GLN A 1 113 ? -26.67 16.501 5.266 1 20.701 113 GLN A CA 1
ATOM 1712 C C . GLN A 1 113 ? -27.703 15.484 5.774 1 20.067 113 GLN A C 1
ATOM 1713 O O . GLN A 1 113 ? -28.139 14.587 5.011 1 19.28 113 GLN A O 1
ATOM 1727 N N . LEU A 1 114 ? -28.127 15.675 7.039 1 23.42 114 LEU A N 1
ATOM 1728 C CA . LEU A 1 114 ? -29.221 14.939 7.669 1 22.971 114 LEU A CA 1
ATOM 1729 C C . LEU A 1 114 ? -30.556 15.629 7.374 1 26.045 114 LEU A C 1
ATOM 1730 O O . LEU A 1 114 ? -30.696 16.844 7.61 1 24.026 114 LEU A O 1
ATOM 1746 N N . VAL A 1 115 ? -31.504 14.848 6.806 1 23.619 115 VAL A N 1
ATOM 1747 C CA . VAL A 1 115 ? -32.891 15.229 6.585 1 29.281 115 VAL A CA 1
ATOM 1748 C C . VAL A 1 115 ? -33.784 14.138 7.187 1 29.901 115 VAL A C 1
ATOM 1749 O O . VAL A 1 115 ? -33.448 12.958 7.11 1 28.475 115 VAL A O 1
ATOM 1762 N N . ASP A 1 116 ? -34.932 14.547 7.757 1 30.666 116 ASP A N 1
ATOM 1763 C CA . ASP A 1 116 ? -35.903 13.659 8.388 1 35.727 116 ASP A CA 1
ATOM 1764 C C . ASP A 1 116 ? -36.706 12.936 7.296 1 33.224 116 ASP A C 1
ATOM 1765 O O . ASP A 1 116 ? -37.442 13.576 6.51 1 32.565 116 ASP A O 1
ATOM 1774 N N . LEU A 1 117 ? -36.575 11.596 7.263 1 36.595 117 LEU A N 1
ATOM 1775 C CA . LEU A 1 117 ? -37.23 10.743 6.27 1 41.21 117 LEU A CA 1
ATOM 1776 C C . LEU A 1 117 ? -38.76 10.802 6.37 1 37.731 117 LEU A C 1
ATOM 1777 O O . LEU A 1 117 ? -39.404 10.711 5.329 1 39.915 117 LEU A O 1
ATOM 1793 N N . ARG A 1 118 ? -39.307 10.98 7.588 1 44.062 118 ARG A N 1
ATOM 1794 C CA . ARG A 1 118 ? -40.742 11.102 7.839 1 53.738 118 ARG A CA 1
ATOM 1795 C C . ARG A 1 118 ? -41.382 12.218 7.01 1 54.163 118 ARG A C 1
ATOM 1796 O O . ARG A 1 118 ? -42.398 11.965 6.364 1 57.571 118 ARG A O 1
ATOM 1817 N N . HIS A 1 119 ? -40.766 13.414 7.011 1 51.673 119 HIS A N 1
ATOM 1818 C CA . HIS A 1 119 ? -41.341 14.608 6.399 1 52.392 119 HIS A CA 1
ATOM 1819 C C . HIS A 1 119 ? -40.629 14.978 5.095 1 46.072 119 HIS A C 1
ATOM 1820 O O . HIS A 1 119 ? -39.584 14.441 4.729 1 43.859 119 HIS A O 1
ATOM 1835 N N . ASP A 1 120 ? -41.212 15.963 4.398 1 40.966 120 ASP A N 1
ATOM 1836 C CA . ASP A 1 120 ? -40.546 16.72 3.351 1 44.969 120 ASP A CA 1
ATOM 1837 C C . ASP A 1 120 ? -39.29 17.42 3.902 1 39.066 120 ASP A C 1
ATOM 1838 O O . ASP A 1 120 ? -39.198 17.668 5.114 1 37.218 120 ASP A O 1
ATOM 1847 N N . PRO A 1 121 ? -38.314 17.804 3.041 1 36.701 121 PRO A N 1
ATOM 1848 C CA . PRO A 1 121 ? -37.229 18.716 3.447 1 32.493 121 PRO A CA 1
ATOM 1849 C C . PRO A 1 121 ? -37.789 20.117 3.67 1 35.298 121 PRO A C 1
ATOM 1850 O O . PRO A 1 121 ? -38.61 20.587 2.872 1 37.905 121 PRO A O 1
ATOM 1861 N N . THR A 1 122 ? -37.233 20.845 4.646 1 35.31 122 THR A N 1
ATOM 1862 C CA . THR A 1 122 ? -37.621 22.233 4.881 1 31.055 122 THR A CA 1
ATOM 1863 C C . THR A 1 122 ? -36.985 23.112 3.807 1 31.658 122 THR A C 1
ATOM 1864 O O . THR A 1 122 ? -36.154 22.672 2.999 1 27.467 122 THR A O 1
ATOM 1875 N N . GLN A 1 123 ? -37.449 24.36 3.737 1 31.939 123 GLN A N 1
ATOM 1876 C CA . GLN A 1 123 ? -36.841 25.357 2.866 1 28.774 123 GLN A CA 1
ATOM 1877 C C . GLN A 1 123 ? -35.357 25.516 3.248 1 29.92 123 GLN A C 1
ATOM 1878 O O . GLN A 1 123 ? -34.533 25.636 2.359 1 26.294 123 GLN A O 1
ATOM 1892 N N . ASP A 1 124 ? -35.034 25.465 4.557 1 29.526 124 ASP A N 1
ATOM 1893 C CA . ASP A 1 124 ? -33.666 25.525 5.052 1 31.152 124 ASP A CA 1
ATOM 1894 C C . ASP A 1 124 ? -32.805 24.366 4.528 1 28.077 124 ASP A C 1
ATOM 1895 O O . ASP A 1 124 ? -31.686 24.623 4.103 1 23.102 124 ASP A O 1
ATOM 1904 N N . ASP A 1 125 ? -33.343 23.137 4.519 1 26.795 125 ASP A N 1
ATOM 1905 C CA . ASP A 1 125 ? -32.663 21.98 3.935 1 27.87 125 ASP A CA 1
ATOM 1906 C C . ASP A 1 125 ? -32.375 22.155 2.442 1 26.254 125 ASP A C 1
ATOM 1907 O O . ASP A 1 125 ? -31.292 21.803 2.002 1 22.724 125 ASP A O 1
ATOM 1916 N N . ILE A 1 126 ? -33.294 22.817 1.72 1 22.939 126 ILE A N 1
ATOM 1917 C CA . ILE A 1 126 ? -33.219 22.984 0.278 1 25.983 126 ILE A CA 1
ATOM 1918 C C . ILE A 1 126 ? -32.147 24.03 -0.035 1 26.868 126 ILE A C 1
ATOM 1919 O O . ILE A 1 126 ? -31.302 23.781 -0.878 1 24.847 126 ILE A O 1
ATOM 1935 N N . LEU A 1 127 ? -32.238 25.198 0.62 1 26.303 127 LEU A N 1
ATOM 1936 C CA . LEU A 1 127 ? -31.236 26.248 0.551 1 28.426 127 LEU A CA 1
ATOM 1937 C C . LEU A 1 127 ? -29.85 25.77 0.996 1 25.783 127 LEU A C 1
ATOM 1938 O O . LEU A 1 127 ? -28.876 26.171 0.356 1 25.492 127 LEU A O 1
ATOM 1954 N N . MET A 1 128 ? -29.737 24.944 2.058 1 21.61 128 MET A N 1
ATOM 1955 C CA . MET A 1 128 ? -28.427 24.42 2.461 1 20.315 128 MET A CA 1
ATOM 1956 C C . MET A 1 128 ? -27.823 23.528 1.381 1 17.174 128 MET A C 1
ATOM 1957 O O . MET A 1 128 ? -26.654 23.7 1.02 1 17.705 128 MET A O 1
ATOM 1971 N N . TYR A 1 129 ? -28.597 22.582 0.857 1 17.253 129 TYR A N 1
ATOM 1972 C CA . TYR A 1 129 ? -28.134 21.739 -0.22 1 19.182 129 TYR A CA 1
ATOM 1973 C C . TYR A 1 129 ? -27.723 22.602 -1.424 1 21.685 129 TYR A C 1
ATOM 1974 O O . TYR A 1 129 ? -26.63 22.416 -1.959 1 23.407 129 TYR A O 1
ATOM 1992 N N . ASN A 1 130 ? -28.507 23.618 -1.786 1 29.815 130 ASN A N 1
ATOM 1993 C CA . ASN A 1 130 ? -28.129 24.517 -2.892 1 30.823 130 ASN A CA 1
ATOM 1994 C C . ASN A 1 130 ? -26.906 25.391 -2.58 1 31.428 130 ASN A C 1
ATOM 1995 O O . ASN A 1 130 ? -26.139 25.664 -3.505 1 28.05 130 ASN A O 1
ATOM 2006 N N . TYR A 1 131 ? -26.696 25.796 -1.314 1 27.838 131 TYR A N 1
ATOM 2007 C CA . TYR A 1 131 ? -25.458 26.469 -0.919 1 30.234 131 TYR A CA 1
ATOM 2008 C C . TYR A 1 131 ? -24.243 25.578 -1.2 1 27.968 131 TYR A C 1
ATOM 2009 O O . TYR A 1 131 ? -23.257 26.065 -1.764 1 27.962 131 TYR A O 1
ATOM 2027 N N . LEU A 1 132 ? -24.338 24.281 -0.842 1 24.724 132 LEU A N 1
ATOM 2028 C CA . LEU A 1 132 ? -23.252 23.328 -1.022 1 23.406 132 LEU A CA 1
ATOM 2029 C C . LEU A 1 132 ? -22.956 23.06 -2.522 1 23.88 132 LEU A C 1
ATOM 2030 O O . LEU A 1 132 ? -21.795 22.878 -2.897 1 27.521 132 LEU A O 1
ATOM 2046 N N . LYS A 1 133 ? -23.991 23.051 -3.379 1 26.025 133 LYS A N 1
ATOM 2047 C CA . LYS A 1 133 ? -23.816 22.814 -4.814 1 29.877 133 LYS A CA 1
ATOM 2048 C C . LYS A 1 133 ? -23.128 23.982 -5.53 1 29.92 133 LYS A C 1
ATOM 2049 O O . LYS A 1 133 ? -22.479 23.725 -6.522 1 37.624 133 LYS A O 1
ATOM 2068 N N . HIS A 1 134 ? -23.29 25.216 -5.031 1 31.119 134 HIS A N 1
ATOM 2069 C CA . HIS A 1 134 ? -22.689 26.452 -5.522 1 32.85 134 HIS A CA 1
ATOM 2070 C C . HIS A 1 134 ? -21.16 26.449 -5.4 1 44.697 134 HIS A C 1
ATOM 2071 O O . HIS A 1 134 ? -20.495 27.216 -6.11 1 45.79 134 HIS A O 1
ATOM 2086 N N . PHE A 1 135 ? -20.61 25.666 -4.443 1 41.651 135 PHE A N 1
ATOM 2087 C CA . PHE A 1 135 ? -19.181 25.513 -4.236 1 36.531 135 PHE A CA 1
ATOM 2088 C C . PHE A 1 135 ? -18.684 24.119 -4.576 1 33.505 135 PHE A C 1
ATOM 2089 O O . PHE A 1 135 ? -17.538 23.854 -4.264 1 38.596 135 PHE A O 1
ATOM 2106 N N . ASP A 1 136 ? -19.474 23.308 -5.309 1 32.729 136 ASP A N 1
ATOM 2107 C CA . ASP A 1 136 ? -19.16 21.929 -5.682 1 35.09 136 ASP A CA 1
ATOM 2108 C C . ASP A 1 136 ? -18.586 21.12 -4.508 1 35.929 136 ASP A C 1
ATOM 2109 O O . ASP A 1 136 ? -17.578 20.424 -4.664 1 35.197 136 ASP A O 1
ATOM 2118 N N . ILE A 1 137 ? -19.249 21.222 -3.332 1 37.342 137 ILE A N 1
ATOM 2119 C CA . ILE A 1 137 ? -18.934 20.41 -2.155 1 30.208 137 ILE A CA 1
ATOM 2120 C C . ILE A 1 137 ? -19.6 19.05 -2.375 1 30.135 137 ILE A C 1
ATOM 2121 O O . ILE A 1 137 ? -20.834 19.029 -2.473 1 28.378 137 ILE A O 1
ATOM 2137 N N . PRO A 1 138 ? -18.866 17.904 -2.433 1 27.702 138 PRO A N 1
ATOM 2138 C CA . PRO A 1 138 ? -19.49 16.572 -2.436 1 30.408 138 PRO A CA 1
ATOM 2139 C C . PRO A 1 138 ? -20.408 16.381 -1.223 1 28.656 138 PRO A C 1
ATOM 2140 O O . PRO A 1 138 ? -19.982 16.762 -0.128 1 26.659 138 PRO A O 1
ATOM 2151 N N . THR A 1 139 ? -21.639 15.876 -1.449 1 25.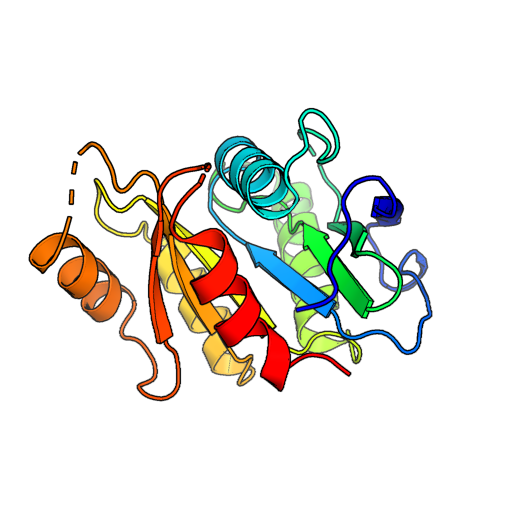263 139 THR A N 1
ATOM 2152 C CA . THR A 1 139 ? -22.683 15.865 -0.429 1 25.386 139 THR A CA 1
ATOM 2153 C C . THR A 1 139 ? -23.331 14.478 -0.382 1 24.674 139 THR A C 1
ATOM 2154 O O . THR A 1 139 ? -23.802 14.009 -1.415 1 27.852 139 THR A O 1
ATOM 2165 N N . LEU A 1 140 ? -23.338 13.822 0.794 1 20.194 140 LEU A N 1
ATOM 2166 C CA . LEU A 1 140 ? -24.072 12.592 1.078 1 21.012 140 LEU A CA 1
ATOM 2167 C C . LEU A 1 140 ? -25.296 12.983 1.893 1 26.113 140 LEU A C 1
ATOM 2168 O O . LEU A 1 140 ? -25.15 13.521 3.007 1 23.328 140 LEU A O 1
ATOM 2184 N N . VAL A 1 141 ? -26.494 12.819 1.303 1 23.37 141 VAL A N 1
ATOM 2185 C CA . VAL A 1 141 ? -27.729 13.124 1.997 1 22.137 141 VAL A CA 1
ATOM 2186 C C . VAL A 1 141 ? -28.115 11.845 2.709 1 25.339 141 VAL A C 1
ATOM 2187 O O . VAL A 1 141 ? -28.282 10.821 2.026 1 21.855 141 VAL A O 1
ATOM 2200 N N . ILE A 1 142 ? -28.29 11.922 4.039 1 23.523 142 ILE A N 1
ATOM 2201 C CA . ILE A 1 142 ? -28.734 10.801 4.845 1 26.096 142 ILE A CA 1
ATOM 2202 C C . ILE A 1 142 ? -30.132 11.148 5.381 1 33.018 142 ILE A C 1
ATOM 2203 O O . ILE A 1 142 ? -30.325 12.207 6.004 1 32.103 142 ILE A O 1
ATOM 2219 N N . CYS A 1 143 ? -31.104 10.24 5.126 1 31.392 143 CYS A N 1
ATOM 2220 C CA . CYS A 1 143 ? -32.491 10.41 5.526 1 32.792 143 CYS A CA 1
ATOM 2221 C C . CYS A 1 143 ? -32.748 9.639 6.814 1 30.006 143 CYS A C 1
ATOM 2222 O O . CYS A 1 143 ? -32.822 8.408 6.768 1 31.082 143 CYS A O 1
ATOM 2230 N N . THR A 1 144 ? -32.861 10.352 7.942 1 34.045 144 THR A N 1
ATOM 2231 C CA . THR A 1 144 ? -32.791 9.758 9.281 1 37.833 144 THR A CA 1
ATOM 2232 C C . THR A 1 144 ? -34.157 9.229 9.744 1 42.615 144 THR A C 1
ATOM 2233 O O . THR A 1 144 ? -35.175 9.473 9.085 1 44.725 144 THR A O 1
ATOM 2244 N N . LYS A 1 145 ? -34.137 8.512 10.89 1 50.901 145 LYS A N 1
ATOM 2245 C CA . LYS A 1 145 ? -35.304 7.991 11.6 1 52.403 145 LYS A CA 1
ATOM 2246 C C . LYS A 1 145 ? -36.126 7.115 10.642 1 58.765 145 LYS A C 1
ATOM 2247 O O . LYS A 1 145 ? -37.304 7.394 10.394 1 59.049 145 LYS A O 1
ATOM 2266 N N . GLU A 1 146 ? -35.454 6.093 10.073 1 57.578 146 GLU A N 1
ATOM 2267 C CA . GLU A 1 146 ? -35.95 5.323 8.936 1 55.773 146 GLU A CA 1
ATOM 2268 C C . GLU A 1 146 ? -37.112 4.413 9.347 1 60.98 146 GLU A C 1
ATOM 2269 O O . GLU A 1 146 ? -38.102 4.32 8.617 1 62.14 146 GLU A O 1
ATOM 2281 N N . ASP A 1 147 ? -36.9 3.645 10.426 1 57.728 147 ASP A N 1
ATOM 2282 C CA . ASP A 1 147 ? -37.951 3.105 11.279 1 64.172 147 ASP A CA 1
ATOM 2283 C C . ASP A 1 147 ? -38.937 4.227 11.618 1 70.518 147 ASP A C 1
ATOM 2284 O O . ASP A 1 147 ? -38.485 5.279 12.059 1 86.181 147 ASP A O 1
ATOM 2293 N N . LYS A 1 148 ? -40.246 3.997 11.399 1 70.757 148 LYS A N 1
ATOM 2294 C CA . LYS A 1 148 ? -41.273 5.031 11.269 1 66.342 148 LYS A CA 1
ATOM 2295 C C . LYS A 1 148 ? -41.331 5.45 9.792 1 63.963 148 LYS A C 1
ATOM 2296 O O . LYS A 1 148 ? -41.567 4.559 8.96 1 68.24 148 LYS A O 1
ATOM 2315 N N . VAL A 1 154 ? -40.565 4.483 2.962 1 69.901 154 VAL A N 1
ATOM 2316 C CA . VAL A 1 154 ? -39.096 4.629 2.683 1 63.975 154 VAL A CA 1
ATOM 2317 C C . VAL A 1 154 ? -38.926 5.089 1.238 1 64.492 154 VAL A C 1
ATOM 2318 O O . VAL A 1 154 ? -38.561 6.235 1.004 1 72.663 154 VAL A O 1
ATOM 2331 N N . GLN A 1 155 ? -39.254 4.192 0.301 1 61.92 155 GLN A N 1
ATOM 2332 C CA . GLN A 1 155 ? -38.95 4.301 -1.124 1 61.756 155 GLN A CA 1
ATOM 2333 C C . GLN A 1 155 ? -39.427 5.621 -1.756 1 53.369 155 GLN A C 1
ATOM 2334 O O . GLN A 1 155 ? -38.679 6.271 -2.505 1 44.12 155 GLN A O 1
ATOM 2348 N N . LYS A 1 156 ? -40.701 5.958 -1.495 1 53.846 156 LYS A N 1
ATOM 2349 C CA . LYS A 1 156 ? -41.324 7.189 -1.968 1 51.49 156 LYS A CA 1
ATOM 2350 C C . LYS A 1 156 ? -40.803 8.393 -1.171 1 41.699 156 LYS A C 1
ATOM 2351 O O . LYS A 1 156 ? -40.612 9.447 -1.77 1 50.631 156 LYS A O 1
ATOM 2370 N N . HIS A 1 157 ? -40.664 8.234 0.163 1 34.823 157 HIS A N 1
ATOM 2371 C CA . HIS A 1 157 ? -40.147 9.255 1.068 1 41.097 157 HIS A CA 1
ATOM 2372 C C . HIS A 1 157 ? -38.712 9.687 0.711 1 37.417 157 HIS A C 1
ATOM 2373 O O . HIS A 1 157 ? -38.393 10.864 0.886 1 33.39 157 HIS A O 1
ATOM 2388 N N . ILE A 1 158 ? -37.862 8.758 0.216 1 41.218 158 ILE A N 1
ATOM 2389 C CA . ILE A 1 158 ? -36.522 9.098 -0.267 1 36.976 158 ILE A CA 1
ATOM 2390 C C . ILE A 1 158 ? -36.623 9.92 -1.555 1 32.831 158 ILE A C 1
ATOM 2391 O O . ILE A 1 158 ? -35.882 10.901 -1.706 1 31.991 158 ILE A O 1
ATOM 2407 N N . LYS A 1 159 ? -37.451 9.493 -2.536 1 32.135 159 LYS A N 1
ATOM 2408 C CA . LYS A 1 159 ? -37.551 10.227 -3.801 1 32.998 159 LYS A CA 1
ATOM 2409 C C . LYS A 1 159 ? -38.104 11.634 -3.586 1 33.322 159 LYS A C 1
ATOM 2410 O O . LYS A 1 159 ? -37.652 12.58 -4.24 1 43.517 159 LYS A O 1
ATOM 2429 N N . ASN A 1 160 ? -39.078 11.756 -2.681 1 39.783 160 ASN A N 1
ATOM 2430 C CA . ASN A 1 160 ? -39.65 13.034 -2.267 1 39.489 160 ASN A CA 1
ATOM 2431 C C . ASN A 1 160 ? -38.558 14.023 -1.847 1 41.156 160 ASN A C 1
ATOM 2432 O O . ASN A 1 160 ? -38.617 15.177 -2.258 1 37.018 160 ASN A O 1
ATOM 2443 N N . ILE A 1 161 ? -37.567 13.555 -1.049 1 43.071 161 ILE A N 1
ATOM 2444 C CA . ILE A 1 161 ? -36.45 14.382 -0.592 1 38.109 161 ILE A CA 1
ATOM 2445 C C . ILE A 1 161 ? -35.514 14.675 -1.769 1 40.103 161 ILE A C 1
ATOM 2446 O O . ILE A 1 161 ? -35.17 15.843 -1.99 1 35.959 161 ILE A O 1
ATOM 2462 N N . LYS A 1 162 ? -35.131 13.639 -2.538 1 31.859 162 LYS A N 1
ATOM 2463 C CA . LYS A 1 162 ? -34.193 13.807 -3.641 1 35.547 162 LYS A CA 1
ATOM 2464 C C . LYS A 1 162 ? -34.667 14.879 -4.627 1 32.244 162 LYS A C 1
ATOM 2465 O O . LYS A 1 162 ? -33.871 15.737 -5.025 1 37.096 162 LYS A O 1
ATOM 2484 N N . THR A 1 163 ? -35.969 14.807 -4.992 1 43.452 163 THR A N 1
ATOM 2485 C CA . THR A 1 163 ? -36.651 15.73 -5.905 1 41.176 163 THR A CA 1
ATOM 2486 C C . THR A 1 163 ? -36.782 17.134 -5.329 1 37.015 163 THR A C 1
ATOM 2487 O O . THR A 1 163 ? -36.713 18.103 -6.083 1 36.542 163 THR A O 1
ATOM 2498 N N . GLN A 1 164 ? -37.153 17.226 -4.051 1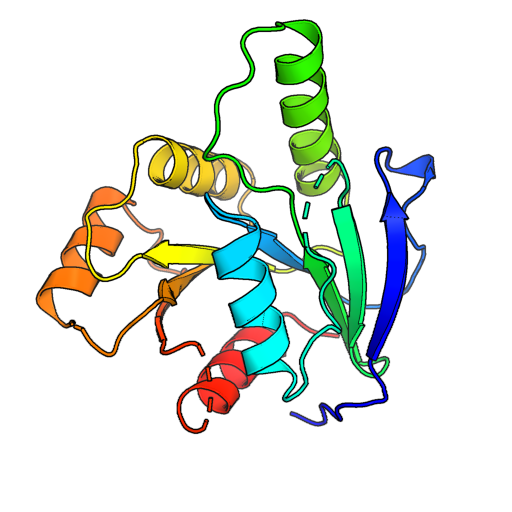 39.892 164 GLN A N 1
ATOM 2499 C CA . GLN A 1 164 ? -37.315 18.52 -3.398 1 36.699 164 GLN A CA 1
ATOM 2500 C C . GLN A 1 164 ? -35.935 19.157 -3.218 1 40.108 164 GLN A C 1
ATOM 2501 O O . GLN A 1 164 ? -35.803 20.355 -3.451 1 33.3 164 GLN A O 1
ATOM 2515 N N . LEU A 1 165 ? -34.905 18.342 -2.88 1 37.713 165 LEU A N 1
ATOM 2516 C CA . LEU A 1 165 ? -33.519 18.811 -2.903 1 38.731 165 LEU A CA 1
ATOM 2517 C C . LEU A 1 165 ? -33.077 19.206 -4.306 1 37.198 165 LEU A C 1
ATOM 2518 O O . LEU A 1 165 ? -32.37 20.202 -4.443 1 42.235 165 LEU A O 1
ATOM 2534 N N . ASP A 1 166 ? -33.51 18.437 -5.32 1 44.801 166 ASP A N 1
ATOM 2535 C CA . ASP A 1 166 ? -33.067 18.559 -6.701 1 42.97 166 ASP A CA 1
ATOM 2536 C C . ASP A 1 166 ? -31.599 18.154 -6.745 1 31.897 166 ASP A C 1
ATOM 2537 O O . ASP A 1 166 ? -30.721 18.954 -7.062 1 40.077 166 ASP A O 1
ATOM 2546 N N . MET A 1 167 ? -31.343 16.891 -6.402 1 36.137 167 MET A N 1
ATOM 2547 C CA . MET A 1 167 ? -29.988 16.453 -6.108 1 36.273 167 MET A CA 1
ATOM 2548 C C . MET A 1 167 ? -29.173 16.39 -7.392 1 40.455 167 MET A C 1
ATOM 2549 O O . MET A 1 167 ? -29.696 15.97 -8.419 1 39.315 167 MET A O 1
ATOM 2563 N N . ASP A 1 168 ? -27.912 16.841 -7.291 1 37.694 168 ASP A N 1
ATOM 2564 C CA . ASP A 1 168 ? -26.838 16.448 -8.19 1 41.34 168 ASP A CA 1
ATOM 2565 C C . ASP A 1 168 ? -26.829 14.926 -8.343 1 44.088 168 ASP A C 1
ATOM 2566 O O . ASP A 1 168 ? -27.008 14.234 -7.336 1 39.895 168 ASP A O 1
ATOM 2575 N N . PRO A 1 169 ? -26.726 14.37 -9.588 1 49.431 169 PRO A N 1
ATOM 2576 C CA . PRO A 1 169 ? -26.655 12.919 -9.778 1 49.13 169 PRO A CA 1
ATOM 2577 C C . PRO A 1 169 ? -25.393 12.228 -9.245 1 41.62 169 PRO A C 1
ATOM 2578 O O . PRO A 1 169 ? -25.487 11.053 -8.902 1 45.758 169 PRO A O 1
ATOM 2589 N N . ASP A 1 170 ? -24.252 12.941 -9.184 1 45.766 170 ASP A N 1
ATOM 2590 C CA . ASP A 1 170 ? -23.056 12.477 -8.481 1 49.194 170 ASP A CA 1
ATOM 2591 C C . ASP A 1 170 ? -23.259 12.274 -6.964 1 42.337 170 ASP A C 1
ATOM 2592 O O . ASP A 1 170 ? -22.562 11.436 -6.382 1 40.824 170 ASP A O 1
ATOM 2601 N N . ASP A 1 171 ? -24.185 13.01 -6.321 1 37.986 171 ASP A N 1
ATOM 2602 C CA . ASP A 1 171 ? -24.466 12.829 -4.896 1 35.238 171 ASP A CA 1
ATOM 2603 C C . ASP A 1 171 ? -25.329 11.601 -4.641 1 34.969 171 ASP A C 1
ATOM 2604 O O . ASP A 1 171 ? -26.313 11.41 -5.339 1 39.422 171 ASP A O 1
ATOM 2613 N N . THR A 1 172 ? -25.002 10.851 -3.573 1 31.732 172 THR A N 1
ATOM 2614 C CA . THR A 1 172 ? -25.784 9.737 -3.049 1 29.571 172 THR A CA 1
ATOM 2615 C C . THR A 1 172 ? -26.783 10.253 -2.017 1 34.068 172 THR A C 1
ATOM 2616 O O . THR A 1 172 ? -26.501 11.265 -1.37 1 27.536 172 THR A O 1
ATOM 2627 N N . ILE A 1 173 ? -27.894 9.492 -1.878 1 31.079 173 ILE A N 1
ATOM 2628 C CA . ILE A 1 173 ? -28.923 9.643 -0.859 1 30.412 173 ILE A CA 1
ATOM 2629 C C . ILE A 1 173 ? -29.167 8.249 -0.289 1 31.103 173 ILE A C 1
ATOM 2630 O O . ILE A 1 173 ? -29.259 7.31 -1.089 1 37.787 173 ILE A O 1
ATOM 2646 N N . VAL A 1 174 ? -29.285 8.125 1.048 1 30.214 174 VAL A N 1
ATOM 2647 C CA . VAL A 1 174 ? -29.429 6.836 1.754 1 31.34 174 VAL A CA 1
ATOM 2648 C C . VAL A 1 174 ? -30.345 7.036 2.964 1 33.781 174 VAL A C 1
ATOM 2649 O O . VAL A 1 174 ? -30.438 8.143 3.485 1 33.157 174 VAL A O 1
ATOM 2662 N N . SER A 1 175 ? -30.997 5.957 3.446 1 33.381 175 SER A N 1
ATOM 2663 C CA . SER A 1 175 ? -31.84 5.991 4.632 1 34.535 175 SER A CA 1
ATOM 2664 C C . SER A 1 175 ? -31.084 5.41 5.816 1 32 175 SER A C 1
ATOM 2665 O O . SER A 1 175 ? -30.198 4.597 5.607 1 30.256 175 SER A O 1
ATOM 2673 N N . TYR A 1 176 ? -31.484 5.793 7.043 1 31.717 176 TYR A N 1
ATOM 2674 C CA . TYR A 1 176 ? -30.753 5.476 8.267 1 30.693 176 TYR A CA 1
ATOM 2675 C C . TYR A 1 176 ? -31.656 5.516 9.517 1 34.847 176 TYR A C 1
ATOM 2676 O O . TYR A 1 176 ? -32.593 6.313 9.591 1 39.928 176 TYR A O 1
ATOM 2694 N N . SER A 1 177 ? -31.32 4.675 10.522 1 40.426 177 SER A N 1
ATOM 2695 C CA . SER A 1 177 ? -31.898 4.645 11.863 1 44.701 177 SER A CA 1
ATOM 2696 C C . SER A 1 177 ? -30.789 4.945 12.877 1 47.585 177 SER A C 1
ATOM 2697 O O . SER A 1 177 ? -29.815 4.205 12.92 1 46.884 177 SER A O 1
ATOM 2705 N N . SER A 1 178 ? -30.984 5.96 13.736 1 53.228 178 SER A N 1
ATOM 2706 C CA . SER A 1 178 ? -29.991 6.391 14.713 1 54.954 178 SER A CA 1
ATOM 2707 C C . SER A 1 178 ? -30.121 5.561 16 1 52.46 178 SER A C 1
ATOM 2708 O O . SER A 1 178 ? -30.121 4.313 15.88 1 46.234 178 SER A O 1
ATOM 2716 N N . ASN A 1 181 ? -25.51 -1.056 14.689 1 70.642 181 ASN A N 1
ATOM 2717 C CA . ASN A 1 181 ? -26.578 -1.943 14.137 1 61.412 181 ASN A CA 1
ATOM 2718 C C . ASN A 1 181 ? -26.303 -2.125 12.642 1 61.818 181 ASN A C 1
ATOM 2719 O O . ASN A 1 181 ? -25.276 -2.721 12.306 1 69.974 181 ASN A O 1
ATOM 2730 N N . ASN A 1 182 ? -27.139 -1.538 11.764 1 62.349 182 ASN A N 1
ATOM 2731 C CA . ASN A 1 182 ? -27.341 -2.043 10.408 1 61.116 182 ASN A CA 1
ATOM 2732 C C . ASN A 1 182 ? -26.568 -1.227 9.366 1 59.757 182 ASN A C 1
ATOM 2733 O O . ASN A 1 182 ? -25.7 -1.771 8.668 1 53.03 182 ASN A O 1
ATOM 2744 N N . LYS A 1 183 ? -26.86 0.083 9.296 1 53.324 183 LYS A N 1
ATOM 2745 C CA . LYS A 1 183 ? -26.462 0.915 8.169 1 46.976 183 LYS A CA 1
ATOM 2746 C C . LYS A 1 183 ? -25.138 1.647 8.411 1 38.015 183 LYS A C 1
ATOM 2747 O O . LYS A 1 183 ? -24.702 2.312 7.474 1 34.657 183 LYS A O 1
ATOM 2766 N N . GLN A 1 184 ? -24.446 1.437 9.555 1 35.283 184 GLN A N 1
ATOM 2767 C CA . GLN A 1 184 ? -23.213 2.151 9.88 1 36.516 184 GLN A CA 1
ATOM 2768 C C . GLN A 1 184 ? -22.097 1.796 8.896 1 32.911 184 GLN A C 1
ATOM 2769 O O . GLN A 1 184 ? -21.422 2.722 8.47 1 22.956 184 GLN A O 1
ATOM 2783 N N . GLN A 1 185 ? -21.97 0.518 8.443 1 31.007 185 GLN A N 1
ATOM 2784 C CA . GLN A 1 185 ? -20.877 0.154 7.535 1 30.4 185 GLN A CA 1
ATOM 2785 C C . GLN A 1 185 ? -21.102 0.669 6.116 1 30.066 185 GLN A C 1
ATOM 2786 O O . GLN A 1 185 ? -20.118 1.011 5.467 1 30.562 185 GLN A O 1
ATOM 2800 N N . GLN A 1 186 ? -22.358 0.685 5.627 1 29.412 186 GLN A N 1
ATOM 2801 C CA . GLN A 1 186 ? -22.684 1.351 4.372 1 28.326 186 GLN A CA 1
ATOM 2802 C C . GLN A 1 186 ? -22.194 2.81 4.356 1 26.639 186 GLN A C 1
ATOM 2803 O O . GLN A 1 186 ? -21.534 3.228 3.396 1 25.961 186 GLN A O 1
ATOM 2817 N N . ILE A 1 187 ? -22.451 3.551 5.457 1 24.261 187 ILE A N 1
ATOM 2818 C CA . ILE A 1 187 ? -22.1 4.954 5.542 1 25.295 187 ILE A CA 1
ATOM 2819 C C . ILE A 1 187 ? -20.58 5.107 5.583 1 19.232 187 ILE A C 1
ATOM 2820 O O . ILE A 1 187 ? -20.06 5.963 4.883 1 20.541 187 ILE A O 1
ATOM 2836 N N . TRP A 1 188 ? -19.867 4.283 6.358 1 27.529 188 TRP A N 1
ATOM 2837 C CA . TRP A 1 188 ? -18.396 4.309 6.368 1 25.214 188 TRP A CA 1
ATOM 2838 C C . TRP A 1 188 ? -17.785 4.051 4.98 1 24.615 188 TRP A C 1
ATOM 2839 O O . TRP A 1 188 ? -16.829 4.739 4.567 1 22.878 188 TRP A O 1
ATOM 2860 N N . ASN A 1 189 ? -18.436 3.178 4.193 1 28.65 189 ASN A N 1
ATOM 2861 C CA . ASN A 1 189 ? -17.993 2.869 2.835 1 29.091 189 ASN A CA 1
ATOM 2862 C C . ASN A 1 189 ? -18.208 4.011 1.854 1 28.218 189 ASN A C 1
ATOM 2863 O O . ASN A 1 189 ? -17.391 4.173 0.955 1 28.458 189 ASN A O 1
ATOM 2874 N N . LEU A 1 190 ? -19.25 4.841 2.064 1 30.837 190 LEU A N 1
ATOM 2875 C CA . LEU A 1 190 ? -19.463 6.044 1.27 1 28.196 190 LEU A CA 1
ATOM 2876 C C . LEU A 1 190 ? -18.464 7.156 1.608 1 29.74 190 LEU A C 1
ATOM 2877 O O . LEU A 1 190 ? -18.051 7.886 0.709 1 28.522 190 LEU A O 1
ATOM 2893 N N . ILE A 1 191 ? -18.122 7.316 2.901 1 26.893 191 ILE A N 1
ATOM 2894 C CA . ILE A 1 191 ? -17.105 8.247 3.375 1 24.904 191 ILE A CA 1
ATOM 2895 C C . ILE A 1 191 ? -15.71 7.916 2.829 1 25.356 191 ILE A C 1
ATOM 2896 O O . ILE A 1 191 ? -14.987 8.839 2.419 1 26.881 191 ILE A O 1
ATOM 2912 N N . GLU A 1 192 ? -15.318 6.63 2.886 1 34.636 192 GLU A N 1
ATOM 2913 C CA . GLU A 1 192 ? -13.926 6.175 2.732 1 37.147 192 GLU A CA 1
ATOM 2914 C C . GLU A 1 192 ? -13.213 6.803 1.534 1 37.645 192 GLU A C 1
ATOM 2915 O O . GLU A 1 192 ? -12.084 7.271 1.723 1 38.075 192 GLU A O 1
ATOM 2927 N N . PRO A 1 193 ? -13.799 6.868 0.303 1 37.699 193 PRO A N 1
ATOM 2928 C CA . PRO A 1 193 ? -13.138 7.529 -0.838 1 36.047 193 PRO A CA 1
ATOM 2929 C C . PRO A 1 193 ? -12.721 8.989 -0.657 1 38.234 193 PRO A C 1
ATOM 2930 O O . PRO A 1 193 ? -11.749 9.43 -1.278 1 43.076 193 PRO A O 1
ATOM 2941 N N . TYR A 1 194 ? -13.446 9.713 0.207 1 37.544 194 TYR A N 1
ATOM 2942 C CA . TYR A 1 194 ? -13.15 11.098 0.523 1 33.249 194 TYR A CA 1
ATOM 2943 C C . TYR A 1 194 ? -12.073 11.23 1.598 1 34.66 194 TYR A C 1
ATOM 2944 O O . TYR A 1 194 ? -11.594 12.358 1.758 1 34.515 194 TYR A O 1
ATOM 2962 N N . ILE A 1 195 ? -11.709 10.142 2.321 1 31.586 195 ILE A N 1
ATOM 2963 C CA . ILE A 1 195 ? -10.738 10.153 3.407 1 39.123 195 ILE A CA 1
ATOM 2964 C C . ILE A 1 195 ? -9.338 9.836 2.872 1 45.699 195 ILE A C 1
ATOM 2965 O O . ILE A 1 195 ? -9.198 8.841 2.153 1 49.359 195 ILE A O 1
ATOM 2981 N N . SER A 1 196 ? -8.33 10.633 3.312 1 46.557 196 SER A N 1
ATOM 2982 C CA . SER A 1 196 ? -6.9 10.307 3.273 1 52.488 196 SER A CA 1
ATOM 2983 C C . SER A 1 196 ? -6.263 10.466 4.674 1 50.427 196 SER A C 1
ATOM 2984 O O . SER A 1 196 ? -6.932 11.054 5.591 1 51.79 196 SER A O 1
#

B-factor: mean 37.81, std 13.73, range [15.21, 97.02]